Protein AF-A0A1W9TIZ3-F1 (afdb_monomer)

Secondary structure (DSSP, 8-state):
-BS-TT--HHHHHHHHHHHHHSS-SEEEE-B--EETTSHHHHHHHTTS--PPPHHHHHHHHHHHHHHHHHTT-EEEEES----GGGGGGEEESS--TTHHHHHHHHHHHHHHHH-TT-EEEGGGHHHHH-GGGTTHHHHHTS--EEESSSSEEETTEEE-HHHHHHHHHHHT--

Sequence (174 aa):
MTGLPESSYNKDINSAIIATFLKAESVRIHPTVILRNSTLEKMYKNNRYTPEGLDKAIEKVAKMTEIIEASGKKVIRLGICLYGKERENVVAGPYHDSFGDMVRTRIAADIIKAFPQLIVPIKYKSNFIGFKKKNLELLKQTKIDFHDKDYFIYNNKKISYIELLNLKLEKEFI

Nearest PDB structures (foldseek):
  8pty-assembly1_C  TM=8.464E-01  e=7.524E-04  Homo sapiens
  8ptx-assembly1_C  TM=8.285E-01  e=1.213E-03  Homo sapiens
  6iaz-assembly1_A  TM=7.906E-01  e=2.638E-03  Methanocaldococcus infernus
  8avg-assembly1_C  TM=7.937E-01  e=4.008E-03  Mus musculus
  2zrh-assembly1_A  TM=5.047E-01  e=8.915E+00  Mycolicibacterium smegmatis MC2 155

Foldseek 3Di:
DAQPQVGDLVNLLVVLLVLLVDPAQEDEDAFDFQFAPDPVVVCVVVVNGDADEQVVLLVSVLSSQLSNVLSVHYHPYYHDAADDCRVVRGPDYNDDNCSVQSSLLVNLLLLCVVALQKEEEPVCVSSNCGDVSVCVVSNVVGNYHYDNDQFMAGPNDTHHPSRSSVVSVVVVVD

Solvent-accessible surface area (backbone atoms only — not comparable to full-atom values): 9610 Å² total; per-residue (Å²): 111,32,65,49,85,95,53,47,75,68,58,46,45,50,49,30,56,54,53,54,76,45,91,60,65,62,44,68,50,26,56,42,60,29,39,65,97,35,72,58,38,58,30,37,79,68,73,73,39,80,56,49,54,52,67,63,45,35,54,52,51,25,55,32,47,48,57,26,32,40,64,74,30,42,76,79,41,46,44,70,88,69,62,81,72,55,53,76,32,57,72,48,42,46,74,46,94,59,38,38,47,48,21,44,20,51,46,32,49,52,49,46,72,76,40,43,62,34,33,38,27,48,89,47,46,64,37,49,35,18,57,93,49,70,28,46,72,62,50,74,77,37,62,59,46,73,42,94,50,98,47,31,35,50,95,94,36,82,37,49,73,39,56,51,41,43,59,52,56,56,62,75,79,111

pLDDT: mean 96.32, std 5.43, range [44.72, 98.75]

Radius of gyration: 17.52 Å; Cα contacts (8 Å, |Δi|>4): 264; chains: 1; bounding box: 44×38×50 Å

Mean predicted aligned error: 3.04 Å

Structure (mmCIF, N/CA/C/O backbone):
data_AF-A0A1W9TIZ3-F1
#
_entry.id   AF-A0A1W9TIZ3-F1
#
loop_
_atom_site.group_PDB
_atom_site.id
_atom_site.type_symbol
_atom_site.label_atom_id
_atom_site.label_alt_id
_atom_site.label_comp_id
_atom_site.label_asym_id
_atom_site.label_entity_id
_atom_site.label_seq_id
_atom_site.pdbx_PDB_ins_code
_atom_site.Cartn_x
_atom_site.Cartn_y
_atom_site.Cartn_z
_atom_site.occupancy
_atom_site.B_iso_or_equiv
_atom_site.auth_seq_id
_atom_site.auth_comp_id
_atom_site.auth_asym_id
_atom_site.auth_atom_id
_atom_site.pdbx_PDB_model_num
ATOM 1 N N . MET A 1 1 ? 7.982 8.024 -7.436 1.00 93.06 1 MET A N 1
ATOM 2 C CA . MET A 1 1 ? 8.151 6.628 -7.905 1.00 93.06 1 MET A CA 1
ATOM 3 C C . MET A 1 1 ? 8.992 5.897 -6.881 1.00 93.06 1 MET A C 1
ATOM 5 O O . MET A 1 1 ? 9.722 6.574 -6.171 1.00 93.06 1 MET A O 1
ATOM 9 N N . THR A 1 2 ? 8.882 4.576 -6.784 1.00 96.69 2 THR A N 1
ATOM 10 C CA . THR A 1 2 ? 9.686 3.757 -5.857 1.00 96.69 2 THR A CA 1
ATOM 11 C C . THR A 1 2 ? 10.426 2.675 -6.630 1.00 96.69 2 THR A C 1
ATOM 13 O O . THR A 1 2 ? 9.995 2.295 -7.720 1.00 96.69 2 THR A O 1
ATOM 16 N N . GLY A 1 3 ? 11.557 2.200 -6.110 1.00 96.44 3 GLY A N 1
ATOM 17 C CA . GLY A 1 3 ? 12.351 1.162 -6.771 1.00 96.44 3 GLY A CA 1
ATOM 18 C C . GLY A 1 3 ? 12.983 1.606 -8.094 1.00 96.44 3 GLY A C 1
ATOM 19 O O . GLY A 1 3 ? 13.172 0.775 -8.973 1.00 96.44 3 GLY A O 1
ATOM 20 N N . LEU A 1 4 ? 13.275 2.901 -8.265 1.00 97.00 4 LEU A N 1
ATOM 21 C CA . LEU A 1 4 ? 14.058 3.407 -9.404 1.00 97.00 4 LEU A CA 1
ATOM 22 C C . LEU A 1 4 ? 15.487 2.819 -9.403 1.00 97.00 4 LEU A C 1
ATOM 24 O O . LEU A 1 4 ? 15.918 2.296 -8.371 1.00 97.00 4 LEU A O 1
ATOM 28 N N . PRO A 1 5 ? 16.243 2.905 -10.519 1.00 96.88 5 PRO A N 1
ATOM 29 C CA . PRO A 1 5 ? 17.658 2.541 -10.525 1.00 96.88 5 PRO A CA 1
ATOM 30 C C . PRO A 1 5 ? 18.417 3.178 -9.355 1.00 96.88 5 PRO A C 1
ATOM 32 O O . PRO A 1 5 ? 18.165 4.330 -9.009 1.00 96.88 5 PRO A O 1
ATOM 35 N N . GLU A 1 6 ? 19.302 2.401 -8.724 1.00 94.25 6 GLU A N 1
ATOM 36 C CA . GLU A 1 6 ? 20.071 2.786 -7.524 1.00 94.25 6 GLU A CA 1
ATOM 37 C C . GLU A 1 6 ? 19.238 3.093 -6.261 1.00 94.25 6 GLU A C 1
ATOM 39 O O . GLU A 1 6 ? 19.795 3.481 -5.222 1.00 94.25 6 GLU A O 1
ATOM 44 N N . SER A 1 7 ? 17.914 2.899 -6.307 1.00 95.81 7 SER A N 1
ATOM 45 C CA . SER A 1 7 ? 17.073 2.954 -5.114 1.00 95.81 7 SER A CA 1
ATOM 46 C C . SER A 1 7 ? 17.290 1.727 -4.224 1.00 95.81 7 SER A C 1
ATOM 48 O O . SER A 1 7 ? 17.775 0.677 -4.645 1.00 95.81 7 SER A O 1
ATOM 50 N N . SER A 1 8 ? 16.923 1.874 -2.958 1.00 96.44 8 SER A N 1
ATOM 51 C CA . SER A 1 8 ? 16.883 0.808 -1.966 1.00 96.44 8 SER A CA 1
ATOM 52 C C . SER A 1 8 ? 15.648 0.989 -1.093 1.00 96.44 8 SER A C 1
ATOM 54 O O . SER A 1 8 ? 15.050 2.068 -1.067 1.00 96.44 8 SER A O 1
ATOM 56 N N . TYR A 1 9 ? 15.288 -0.048 -0.335 1.00 96.56 9 TYR A N 1
ATOM 57 C CA . TYR A 1 9 ? 14.175 0.021 0.612 1.00 96.56 9 TYR A CA 1
ATOM 58 C C . TYR A 1 9 ? 14.278 1.260 1.519 1.00 96.56 9 TYR A C 1
ATOM 60 O O . TYR A 1 9 ? 13.366 2.082 1.542 1.00 96.56 9 TYR A O 1
ATOM 68 N N . ASN A 1 10 ? 15.428 1.466 2.171 1.00 97.19 10 ASN A N 1
ATOM 69 C CA . ASN A 1 10 ? 15.638 2.602 3.074 1.00 97.19 10 ASN A CA 1
ATOM 70 C C . ASN A 1 10 ? 15.562 3.959 2.358 1.00 97.19 10 ASN A C 1
ATOM 72 O O . ASN A 1 10 ? 15.004 4.900 2.913 1.00 97.19 10 ASN A O 1
ATOM 76 N N . LYS A 1 11 ? 16.076 4.076 1.123 1.00 97.81 11 LYS A N 1
ATOM 77 C CA . LYS A 1 11 ? 15.980 5.325 0.342 1.00 97.81 11 LYS A CA 1
ATOM 78 C C . LYS 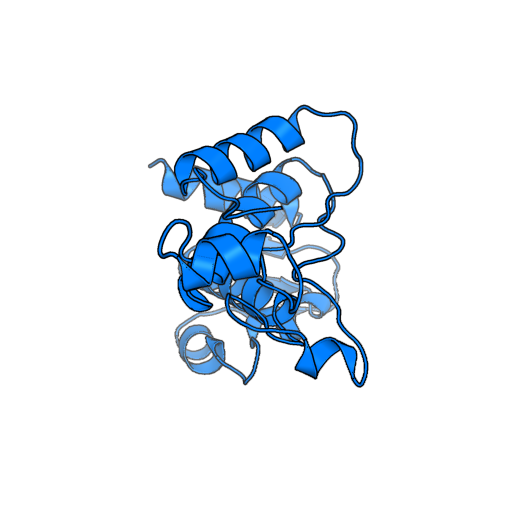A 1 11 ? 14.526 5.678 0.013 1.00 97.81 11 LYS A C 1
ATOM 80 O O . LYS A 1 11 ? 14.133 6.840 0.126 1.00 97.81 11 LYS A O 1
ATOM 85 N N . ASP A 1 12 ? 13.720 4.688 -0.357 1.00 98.19 12 ASP A N 1
ATOM 86 C CA . ASP A 1 12 ? 12.303 4.899 -0.652 1.00 98.19 12 ASP A CA 1
ATOM 87 C C . ASP A 1 12 ? 11.501 5.219 0.623 1.00 98.19 12 ASP A C 1
ATOM 89 O O . ASP A 1 12 ? 10.690 6.146 0.611 1.00 98.19 12 ASP A O 1
ATOM 93 N N . ILE A 1 13 ? 11.764 4.537 1.746 1.00 98.12 13 ILE A N 1
ATOM 94 C CA . ILE A 1 13 ? 11.153 4.879 3.044 1.00 98.12 13 ILE A CA 1
ATOM 95 C C . ILE A 1 13 ? 11.540 6.300 3.477 1.00 98.12 1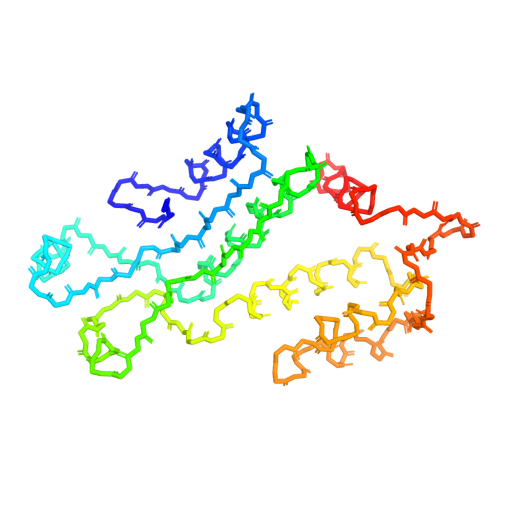3 ILE A C 1
ATOM 97 O O . ILE A 1 13 ? 10.665 7.081 3.847 1.00 98.12 13 ILE A O 1
ATOM 101 N N . ASN A 1 14 ? 12.814 6.682 3.349 1.00 97.94 14 ASN A N 1
ATOM 102 C CA . ASN A 1 14 ? 13.262 8.048 3.628 1.00 97.94 14 ASN A CA 1
ATOM 103 C C . ASN A 1 14 ? 12.559 9.071 2.732 1.00 97.94 14 ASN A C 1
ATOM 105 O O . ASN A 1 14 ? 12.198 10.146 3.198 1.00 97.94 14 ASN A O 1
ATOM 109 N N . SER A 1 15 ? 12.293 8.733 1.470 1.00 97.25 15 SER A N 1
ATOM 110 C CA . SER A 1 15 ? 11.513 9.593 0.573 1.00 97.25 15 SER A CA 1
ATOM 111 C C . SER A 1 15 ? 10.067 9.773 1.055 1.00 97.25 15 SER A C 1
ATOM 113 O O . SER A 1 15 ? 9.529 10.875 0.958 1.00 97.25 15 SER A O 1
ATOM 115 N N . ALA A 1 16 ? 9.439 8.728 1.610 1.00 97.50 16 ALA A N 1
ATOM 116 C CA . ALA A 1 16 ? 8.108 8.829 2.216 1.00 97.50 16 ALA A CA 1
ATOM 117 C C . ALA A 1 16 ? 8.112 9.715 3.468 1.00 97.50 16 ALA A C 1
ATOM 119 O O . ALA A 1 16 ? 7.221 10.546 3.618 1.00 97.50 16 ALA A O 1
ATOM 120 N N . ILE A 1 17 ? 9.138 9.587 4.317 1.00 97.44 17 ILE A N 1
ATOM 121 C CA . ILE A 1 17 ? 9.350 10.453 5.485 1.00 97.44 17 ILE A CA 1
ATOM 122 C C . ILE A 1 17 ? 9.545 11.907 5.043 1.00 97.44 17 ILE A C 1
ATOM 124 O O . ILE A 1 17 ? 8.851 12.786 5.529 1.00 97.44 17 ILE A O 1
ATOM 128 N N . ILE A 1 18 ? 10.416 12.181 4.068 1.00 97.31 18 ILE A N 1
ATOM 129 C CA . ILE A 1 18 ? 10.610 13.539 3.532 1.00 97.31 18 ILE A CA 1
ATOM 130 C C . ILE A 1 18 ? 9.284 14.108 3.017 1.00 97.31 18 ILE A C 1
ATOM 132 O O . ILE A 1 18 ? 8.962 15.263 3.292 1.00 97.31 18 ILE A O 1
ATOM 136 N N . ALA A 1 19 ? 8.476 13.295 2.329 1.00 96.31 19 ALA A N 1
ATOM 137 C CA . ALA A 1 19 ? 7.171 13.717 1.832 1.00 96.31 19 ALA A CA 1
ATOM 138 C C . ALA A 1 19 ? 6.205 14.161 2.947 1.00 96.31 19 ALA A C 1
ATOM 140 O O . ALA A 1 19 ? 5.346 15.002 2.675 1.00 96.31 19 ALA A O 1
ATOM 141 N N . THR A 1 20 ? 6.348 13.680 4.191 1.00 96.50 20 THR A N 1
ATOM 142 C CA . THR A 1 20 ? 5.515 14.135 5.321 1.00 96.50 20 THR A CA 1
ATOM 143 C C . THR A 1 20 ? 5.821 15.571 5.746 1.00 96.50 20 THR A C 1
ATOM 145 O O . THR A 1 20 ? 4.922 16.251 6.239 1.00 96.50 20 THR A O 1
ATOM 148 N N . PHE A 1 21 ? 7.030 16.073 5.485 1.00 96.75 21 PHE A N 1
ATOM 149 C CA . PHE A 1 21 ? 7.434 17.448 5.801 1.00 96.75 21 PHE A CA 1
ATOM 150 C C . PHE A 1 21 ? 7.109 18.451 4.687 1.00 96.75 21 PHE A C 1
ATOM 152 O O . PHE A 1 21 ? 7.126 19.662 4.907 1.00 96.75 21 PHE A O 1
ATOM 159 N N . LEU A 1 22 ? 6.790 17.972 3.482 1.00 95.81 22 LEU A N 1
ATOM 160 C CA . LEU A 1 22 ? 6.414 18.833 2.362 1.00 95.81 22 LEU A CA 1
ATOM 161 C C . LEU A 1 22 ? 4.976 19.358 2.514 1.00 95.81 22 LEU A C 1
ATOM 163 O O . LEU A 1 22 ? 4.126 18.746 3.162 1.00 95.81 22 LEU A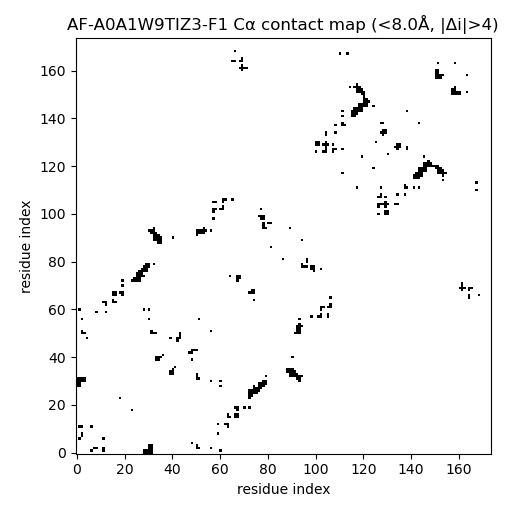 O 1
ATOM 167 N N . LYS A 1 23 ? 4.673 20.476 1.844 1.00 95.12 23 LYS A N 1
ATOM 168 C CA . LYS A 1 23 ? 3.336 21.108 1.842 1.00 95.12 23 LYS A CA 1
ATOM 169 C C . LYS A 1 23 ? 2.303 20.406 0.943 1.00 95.12 23 LYS A C 1
ATOM 171 O O . LYS A 1 23 ? 1.211 20.925 0.753 1.00 95.12 23 LYS A O 1
ATOM 176 N N . ALA A 1 24 ? 2.637 19.257 0.356 1.00 92.31 24 ALA A N 1
ATOM 177 C CA . ALA A 1 24 ? 1.720 18.531 -0.517 1.00 92.31 24 ALA A CA 1
ATOM 178 C C . ALA A 1 24 ? 0.552 17.929 0.283 1.00 92.31 24 ALA A C 1
ATOM 180 O O . ALA A 1 24 ? 0.768 17.216 1.260 1.00 92.31 24 ALA A O 1
ATOM 181 N N . GLU A 1 25 ? -0.682 18.165 -0.160 1.00 92.88 25 GLU A N 1
ATOM 182 C CA . GLU A 1 25 ? -1.886 17.613 0.484 1.00 92.88 25 GLU A CA 1
ATOM 183 C C . GLU A 1 25 ? -2.138 16.145 0.117 1.00 92.88 25 GLU A C 1
ATOM 185 O O . GLU A 1 25 ? -2.762 15.388 0.868 1.00 92.88 25 GLU A O 1
ATOM 190 N N . SER A 1 26 ? -1.655 15.730 -1.056 1.00 94.94 26 SER A N 1
ATOM 191 C CA . SER A 1 26 ? -1.828 14.372 -1.553 1.00 94.94 26 SER A CA 1
ATOM 192 C C . SER A 1 26 ? -0.594 13.836 -2.267 1.00 94.94 26 SER A C 1
ATOM 194 O O . SER A 1 26 ? 0.208 14.585 -2.823 1.00 94.94 26 SER A O 1
ATOM 196 N N . VAL A 1 27 ? -0.452 12.511 -2.248 1.00 96.88 27 VAL A N 1
ATOM 197 C CA . VAL A 1 27 ? 0.679 11.778 -2.818 1.00 96.88 27 VAL A CA 1
ATOM 198 C C . VAL A 1 27 ? 0.170 10.644 -3.707 1.00 96.88 27 VAL A C 1
ATOM 200 O O . VAL A 1 27 ? -0.844 10.000 -3.425 1.00 96.88 27 VAL A O 1
ATOM 203 N N . ARG A 1 28 ? 0.892 10.381 -4.799 1.00 97.81 28 ARG A N 1
ATOM 204 C CA . ARG A 1 28 ? 0.725 9.192 -5.644 1.00 97.81 28 ARG A CA 1
ATOM 205 C C . ARG A 1 28 ? 1.983 8.343 -5.543 1.00 97.81 28 ARG A C 1
ATOM 207 O O . ARG A 1 28 ? 3.085 8.858 -5.729 1.00 97.81 28 ARG A O 1
ATOM 214 N N . ILE A 1 29 ? 1.824 7.052 -5.280 1.00 98.19 29 ILE A N 1
ATOM 215 C CA . ILE A 1 29 ? 2.947 6.124 -5.137 1.00 98.19 29 ILE A CA 1
ATOM 216 C C . ILE A 1 29 ? 2.816 5.050 -6.210 1.00 98.19 29 ILE A C 1
ATOM 218 O O . ILE A 1 29 ? 1.855 4.280 -6.232 1.00 98.19 29 ILE A O 1
ATOM 222 N N . HIS A 1 30 ? 3.782 4.999 -7.122 1.00 97.38 30 HIS A N 1
ATOM 223 C CA . HIS A 1 30 ? 3.862 3.952 -8.136 1.00 97.38 30 HIS A CA 1
ATOM 224 C C . HIS A 1 30 ? 5.230 3.285 -8.022 1.00 97.38 30 HIS A C 1
ATOM 226 O O . HIS A 1 30 ? 6.245 3.998 -8.079 1.00 97.38 30 HIS A O 1
ATOM 232 N N . PRO A 1 31 ? 5.268 1.958 -7.825 1.00 97.19 31 PRO A N 1
ATOM 233 C CA . PRO A 1 31 ? 6.506 1.230 -7.980 1.00 97.19 31 PRO A CA 1
ATOM 234 C C . PRO A 1 31 ? 6.912 1.240 -9.454 1.00 97.19 31 PRO A C 1
ATOM 236 O O . PRO A 1 31 ? 6.071 1.342 -10.351 1.00 97.19 31 PRO A O 1
ATOM 239 N N . THR A 1 32 ? 8.215 1.211 -9.697 1.00 97.50 32 THR A N 1
ATOM 240 C CA . THR A 1 32 ? 8.763 1.370 -11.043 1.00 97.50 32 THR A CA 1
ATOM 241 C C . THR A 1 32 ? 8.464 0.133 -11.881 1.00 97.50 32 THR A C 1
ATOM 243 O O . THR A 1 32 ? 8.953 -0.955 -11.592 1.00 97.50 32 THR A O 1
ATOM 246 N N . VAL A 1 33 ? 7.667 0.315 -12.933 1.00 97.31 33 VAL A N 1
ATOM 247 C CA . VAL A 1 33 ? 7.351 -0.706 -13.937 1.00 97.31 33 VAL A CA 1
ATOM 248 C C . VAL A 1 33 ? 8.149 -0.403 -15.199 1.00 97.31 33 VAL A C 1
ATOM 250 O O . VAL A 1 33 ? 8.236 0.747 -15.632 1.00 97.31 33 VAL A O 1
ATOM 253 N N . ILE A 1 34 ? 8.735 -1.435 -15.794 1.00 97.75 34 ILE A N 1
ATOM 254 C CA . ILE A 1 34 ? 9.501 -1.320 -17.029 1.00 97.75 34 ILE A CA 1
ATOM 255 C C . ILE A 1 34 ? 8.540 -1.419 -18.203 1.00 97.75 34 ILE A C 1
ATOM 257 O O . ILE A 1 34 ? 7.858 -2.429 -18.367 1.00 97.75 34 ILE A O 1
ATOM 261 N N . LEU A 1 35 ? 8.514 -0.374 -19.026 1.00 96.75 35 LEU A N 1
ATOM 262 C CA . LEU A 1 35 ? 7.696 -0.312 -20.232 1.00 96.75 35 LEU A CA 1
ATOM 263 C C . LEU A 1 35 ? 8.548 -0.513 -21.489 1.00 96.75 35 LEU A C 1
ATOM 265 O O . LEU A 1 35 ? 9.729 -0.153 -21.516 1.00 96.75 35 LEU A O 1
ATOM 269 N N . ARG A 1 36 ? 7.940 -1.064 -22.537 1.00 97.06 36 ARG A N 1
ATOM 270 C CA . ARG A 1 36 ? 8.552 -1.270 -23.851 1.00 97.06 36 ARG A CA 1
ATOM 271 C C . ARG A 1 36 ? 9.061 0.055 -24.421 1.00 97.06 36 ARG A C 1
ATOM 273 O O . ARG A 1 36 ? 8.420 1.092 -24.268 1.00 97.06 36 ARG A O 1
ATOM 280 N N . ASN A 1 37 ? 10.208 0.008 -25.088 1.00 96.25 37 ASN A N 1
ATOM 281 C CA . ASN A 1 37 ? 10.924 1.135 -25.685 1.00 96.25 37 ASN A CA 1
ATOM 282 C C . ASN A 1 37 ? 11.388 2.208 -24.683 1.00 96.25 37 ASN A C 1
ATOM 284 O O . ASN A 1 37 ? 11.749 3.313 -25.086 1.00 96.25 37 ASN A O 1
ATOM 288 N N . SER A 1 38 ? 11.424 1.898 -23.383 1.00 96.81 38 SER A N 1
ATOM 289 C CA . SER A 1 38 ? 11.942 2.814 -22.363 1.00 96.81 38 SER A CA 1
ATOM 290 C C . SER A 1 38 ? 13.448 2.650 -22.140 1.00 96.81 38 SER A C 1
ATOM 292 O O . SER A 1 38 ? 14.042 1.602 -22.408 1.00 96.81 38 SER A O 1
ATOM 294 N N . THR A 1 39 ? 14.082 3.672 -21.561 1.00 97.62 39 THR A N 1
ATOM 295 C CA . THR A 1 39 ? 15.467 3.568 -21.070 1.00 97.62 39 THR A CA 1
ATOM 296 C C . THR A 1 39 ? 15.614 2.448 -20.037 1.00 97.62 39 THR A C 1
ATOM 298 O O . THR A 1 39 ? 16.623 1.745 -20.038 1.00 97.62 39 THR A O 1
ATOM 301 N N . LEU A 1 40 ? 14.587 2.216 -19.211 1.00 97.69 40 LEU A N 1
ATOM 302 C CA . LEU A 1 40 ? 14.584 1.138 -18.221 1.00 97.69 40 LEU A CA 1
ATOM 303 C C . LEU A 1 40 ? 14.590 -0.249 -18.870 1.00 97.69 40 LEU A C 1
ATOM 305 O O . LEU A 1 40 ? 15.247 -1.143 -18.347 1.00 97.69 40 LEU A O 1
ATOM 309 N N . GLU A 1 41 ? 13.937 -0.437 -20.022 1.00 98.38 41 GLU A N 1
ATOM 310 C CA . GLU A 1 41 ? 14.007 -1.707 -20.757 1.00 98.38 41 GLU A CA 1
ATOM 311 C C . GLU A 1 41 ? 15.431 -1.975 -21.253 1.00 98.38 41 GLU A C 1
ATOM 313 O O . GLU A 1 41 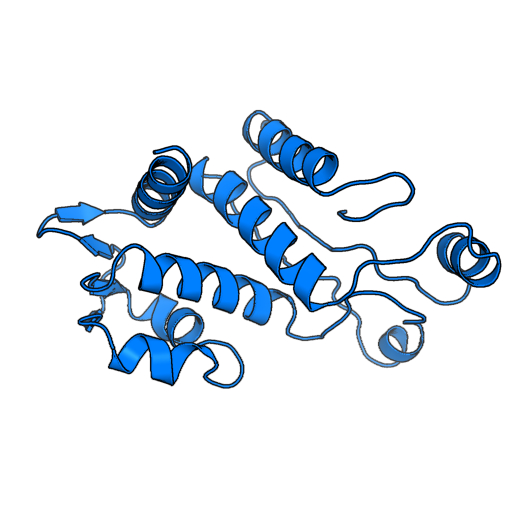? 15.932 -3.089 -21.102 1.00 98.38 41 GLU A O 1
ATOM 318 N N . LYS A 1 42 ? 16.114 -0.955 -21.792 1.00 98.25 42 LYS A N 1
ATOM 319 C CA . LYS A 1 42 ? 17.523 -1.078 -22.207 1.00 98.25 42 LYS A CA 1
ATOM 320 C C . LYS A 1 42 ? 18.419 -1.439 -21.022 1.00 98.25 42 LYS A C 1
ATOM 322 O O . LYS A 1 42 ? 19.285 -2.300 -21.149 1.00 98.25 42 LYS A O 1
ATOM 327 N N . MET A 1 43 ? 18.211 -0.805 -19.866 1.00 98.12 43 MET A N 1
ATOM 328 C CA . MET A 1 43 ? 18.959 -1.123 -18.645 1.00 98.12 43 MET A CA 1
ATOM 329 C C . MET A 1 43 ? 18.680 -2.550 -18.164 1.00 98.12 43 MET A C 1
ATOM 331 O O . MET A 1 43 ? 19.624 -3.255 -17.822 1.00 98.12 43 MET A O 1
ATOM 335 N N . TYR A 1 44 ? 17.421 -2.987 -18.190 1.00 97.75 44 TYR A N 1
ATOM 336 C CA . TYR A 1 44 ? 17.012 -4.334 -17.791 1.00 97.75 44 TYR A CA 1
ATOM 337 C C . TYR A 1 44 ? 17.596 -5.418 -18.692 1.00 97.75 44 TYR A C 1
ATOM 339 O O . TYR A 1 44 ? 18.228 -6.344 -18.193 1.00 97.75 44 TYR A O 1
ATOM 347 N N . LYS A 1 45 ? 17.498 -5.257 -20.018 1.00 97.44 45 LYS A N 1
ATOM 348 C CA . LYS A 1 45 ? 18.093 -6.192 -20.990 1.00 97.44 45 LYS A CA 1
ATOM 349 C C . LYS A 1 45 ? 19.614 -6.298 -20.861 1.00 97.44 45 LYS A C 1
ATOM 351 O O . LYS A 1 45 ? 20.172 -7.356 -21.121 1.00 97.44 45 LYS A O 1
ATOM 356 N N . ASN A 1 46 ? 20.271 -5.223 -20.425 1.00 97.62 46 ASN A N 1
ATOM 357 C CA . ASN A 1 46 ? 21.715 -5.185 -20.192 1.00 97.62 46 ASN A CA 1
ATOM 358 C C . ASN A 1 46 ? 22.110 -5.526 -18.741 1.00 97.62 46 ASN A C 1
ATOM 360 O O . ASN A 1 46 ? 23.247 -5.262 -18.356 1.00 97.62 46 ASN A O 1
ATOM 364 N N . ASN A 1 47 ? 21.193 -6.054 -17.917 1.00 96.56 47 ASN A N 1
ATOM 365 C CA . ASN A 1 47 ? 21.413 -6.384 -16.499 1.00 96.56 47 ASN A CA 1
ATOM 366 C C . ASN A 1 47 ? 21.919 -5.211 -15.630 1.00 96.56 47 ASN A C 1
ATOM 368 O O . ASN A 1 47 ? 22.528 -5.415 -14.583 1.00 96.56 47 ASN A O 1
ATOM 372 N N . ARG A 1 48 ? 21.662 -3.962 -16.044 1.00 97.31 48 ARG A N 1
ATOM 373 C CA . ARG A 1 48 ? 22.026 -2.737 -15.304 1.00 97.31 48 ARG A CA 1
ATOM 374 C C . ARG A 1 48 ? 20.941 -2.276 -14.328 1.00 97.31 48 A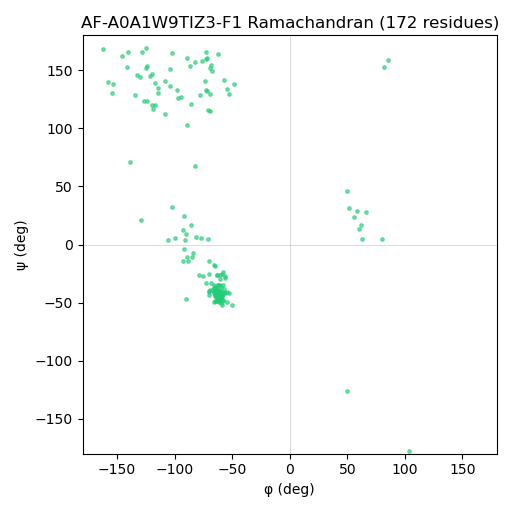RG A C 1
ATOM 376 O O . ARG A 1 48 ? 21.175 -1.362 -13.546 1.00 97.31 48 ARG A O 1
ATOM 383 N N . TYR A 1 49 ? 19.748 -2.858 -14.400 1.00 97.50 49 TYR A N 1
ATOM 384 C CA . TYR A 1 49 ? 18.643 -2.582 -13.486 1.00 97.50 49 TYR A CA 1
ATOM 385 C C . TYR A 1 49 ? 17.710 -3.785 -13.427 1.00 97.50 49 TYR A C 1
ATOM 387 O O . TYR A 1 49 ? 17.257 -4.251 -14.466 1.00 97.50 49 TYR A O 1
ATOM 395 N N . THR A 1 50 ? 17.376 -4.235 -12.221 1.00 96.06 50 THR A N 1
ATOM 396 C CA . THR A 1 50 ? 16.380 -5.284 -11.995 1.00 96.06 50 THR A CA 1
ATOM 397 C C . THR A 1 50 ? 15.231 -4.677 -11.198 1.00 96.06 50 THR A C 1
ATOM 399 O O . THR A 1 50 ? 15.475 -4.178 -10.096 1.00 96.06 50 THR A O 1
ATOM 402 N N . PRO A 1 51 ? 13.993 -4.678 -11.724 1.00 95.88 51 PRO A N 1
ATOM 403 C CA . PRO A 1 51 ? 12.859 -4.136 -10.994 1.00 95.88 51 PRO A CA 1
ATOM 404 C C . PRO A 1 51 ? 12.487 -5.061 -9.830 1.00 95.88 51 PRO A C 1
ATOM 406 O O . PRO A 1 51 ? 12.825 -6.246 -9.808 1.00 95.88 51 PRO A O 1
ATOM 409 N N . GLU A 1 52 ? 11.763 -4.528 -8.853 1.00 96.50 52 GLU A N 1
ATOM 410 C CA . GLU A 1 52 ? 11.309 -5.321 -7.713 1.00 96.50 52 GLU A CA 1
ATOM 411 C C . GLU A 1 52 ? 10.248 -6.354 -8.102 1.00 96.50 52 GLU A C 1
ATOM 413 O O . GLU A 1 52 ? 9.446 -6.152 -9.016 1.00 96.50 52 GLU A O 1
ATOM 418 N N . GLY A 1 53 ? 10.201 -7.447 -7.339 1.00 97.25 53 GLY A N 1
ATOM 419 C CA . GLY A 1 53 ? 9.067 -8.364 -7.366 1.00 97.25 53 GLY A CA 1
ATOM 420 C C . GLY A 1 53 ? 7.807 -7.719 -6.783 1.00 97.25 53 GLY A C 1
ATOM 421 O O . GLY A 1 53 ? 7.887 -6.827 -5.934 1.00 97.25 53 GLY A O 1
ATOM 422 N N . LEU A 1 54 ? 6.643 -8.209 -7.214 1.00 97.88 54 LEU A N 1
ATOM 423 C CA . LEU A 1 54 ? 5.337 -7.674 -6.825 1.00 97.88 54 LEU A CA 1
ATOM 424 C C . LEU A 1 54 ? 5.151 -7.617 -5.300 1.00 97.88 54 LEU A C 1
ATOM 426 O O . LEU A 1 54 ? 4.811 -6.559 -4.777 1.00 97.88 54 LEU A O 1
ATOM 430 N N . ASP A 1 55 ? 5.432 -8.709 -4.584 1.00 97.56 55 ASP A N 1
ATOM 431 C CA . ASP A 1 55 ? 5.232 -8.774 -3.129 1.00 97.56 55 ASP A CA 1
ATOM 432 C C . ASP A 1 55 ? 6.139 -7.799 -2.365 1.00 97.56 55 ASP A C 1
ATOM 434 O O . ASP A 1 55 ? 5.660 -7.054 -1.511 1.00 97.56 55 ASP A O 1
ATOM 438 N N . LYS A 1 56 ? 7.426 -7.713 -2.737 1.00 97.75 56 LYS A N 1
ATOM 439 C CA . LYS A 1 56 ? 8.372 -6.756 -2.132 1.00 97.75 56 LYS A CA 1
ATOM 440 C C . LYS A 1 56 ? 7.927 -5.309 -2.350 1.00 97.75 56 LYS A C 1
ATOM 442 O O . LYS A 1 56 ? 8.002 -4.484 -1.439 1.00 97.75 56 LYS A O 1
ATOM 447 N N . ALA A 1 57 ? 7.433 -4.998 -3.548 1.00 98.31 57 ALA A N 1
ATOM 448 C CA . ALA A 1 57 ? 6.897 -3.678 -3.848 1.00 98.31 57 ALA A CA 1
ATOM 449 C C . ALA A 1 57 ? 5.625 -3.379 -3.037 1.00 98.31 57 ALA A C 1
ATOM 451 O O . ALA A 1 57 ? 5.485 -2.265 -2.536 1.00 98.31 57 ALA A O 1
ATOM 452 N N . ILE A 1 58 ? 4.722 -4.353 -2.866 1.00 98.62 58 ILE A N 1
ATOM 453 C CA . ILE A 1 58 ? 3.513 -4.208 -2.038 1.00 98.62 58 ILE A CA 1
ATOM 454 C C . ILE A 1 58 ? 3.886 -3.904 -0.586 1.00 98.62 58 ILE A C 1
ATOM 456 O O . ILE A 1 58 ? 3.337 -2.966 -0.013 1.00 98.62 58 ILE A O 1
ATOM 460 N N . GLU A 1 59 ? 4.818 -4.656 0.003 1.00 98.19 59 GLU A N 1
ATOM 461 C CA . GLU A 1 59 ? 5.269 -4.451 1.387 1.00 98.19 59 GLU A CA 1
ATOM 462 C C . GLU A 1 59 ? 5.854 -3.055 1.595 1.00 98.19 59 GLU A C 1
ATOM 464 O O . GLU A 1 59 ? 5.426 -2.315 2.482 1.00 98.19 59 GLU A O 1
ATOM 469 N N . LYS A 1 60 ? 6.786 -2.656 0.727 1.00 98.38 60 LYS A N 1
ATOM 470 C CA . LYS A 1 60 ? 7.410 -1.336 0.798 1.00 98.38 60 LYS A CA 1
ATOM 471 C C . LYS A 1 60 ? 6.397 -0.211 0.607 1.00 98.38 60 LYS A C 1
ATOM 473 O O . LYS A 1 60 ? 6.382 0.746 1.378 1.00 98.38 60 LYS A O 1
ATOM 478 N N . VAL A 1 61 ? 5.533 -0.312 -0.404 1.00 98.69 61 VAL A N 1
ATOM 479 C CA . VAL A 1 61 ? 4.532 0.726 -0.684 1.00 98.69 61 VAL A CA 1
ATOM 480 C C . VAL A 1 61 ? 3.473 0.788 0.422 1.00 98.69 61 VAL A C 1
ATOM 482 O O . VAL A 1 61 ? 3.023 1.888 0.741 1.00 98.69 61 VAL A O 1
ATOM 485 N N . ALA A 1 62 ? 3.118 -0.332 1.059 1.00 98.62 62 ALA A N 1
ATOM 486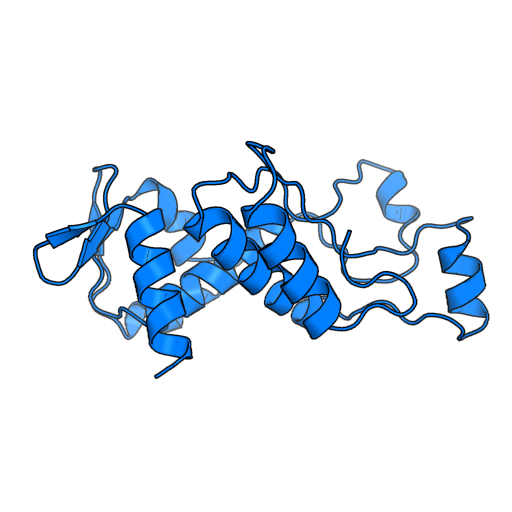 C CA . ALA A 1 62 ? 2.269 -0.339 2.250 1.00 98.62 62 ALA A CA 1
ATOM 487 C C . ALA A 1 62 ? 2.900 0.481 3.378 1.00 98.62 62 ALA A C 1
ATOM 489 O O . ALA A 1 62 ? 2.280 1.439 3.835 1.00 98.62 62 ALA A O 1
ATOM 490 N N . LYS A 1 63 ? 4.163 0.208 3.728 1.00 98.31 63 LYS A N 1
ATOM 491 C CA . LYS A 1 63 ? 4.875 0.962 4.770 1.00 98.31 63 LYS A CA 1
ATOM 492 C C . LYS A 1 63 ? 4.968 2.458 4.454 1.00 98.31 63 LYS A C 1
ATOM 494 O O . LYS A 1 63 ? 4.700 3.291 5.316 1.00 98.31 63 LYS A O 1
ATOM 499 N N . MET A 1 64 ? 5.298 2.817 3.211 1.00 98.56 64 MET A N 1
ATOM 500 C CA . MET A 1 64 ? 5.314 4.221 2.775 1.00 98.56 64 MET A CA 1
ATOM 501 C C . MET A 1 64 ? 3.938 4.884 2.903 1.00 98.56 64 MET A C 1
ATOM 503 O O . MET A 1 64 ? 3.846 6.040 3.308 1.00 98.56 64 MET A O 1
ATOM 507 N N . THR A 1 65 ? 2.873 4.160 2.549 1.00 98.69 65 THR A N 1
ATOM 508 C CA . THR A 1 65 ? 1.493 4.656 2.633 1.00 98.69 65 THR A CA 1
ATOM 509 C C . THR A 1 65 ? 1.104 4.932 4.078 1.00 98.69 65 THR A C 1
ATOM 511 O O . THR A 1 65 ? 0.565 5.997 4.355 1.00 98.69 65 THR A O 1
ATOM 514 N N . GLU A 1 66 ? 1.427 4.024 5.000 1.00 98.25 66 GLU A N 1
ATOM 515 C CA . GLU A 1 66 ? 1.167 4.209 6.430 1.00 98.25 66 GLU A CA 1
ATOM 516 C C . GLU A 1 66 ? 1.881 5.444 6.982 1.00 98.25 66 GLU A C 1
ATOM 518 O O . GLU A 1 66 ? 1.244 6.252 7.646 1.00 98.25 66 GLU A O 1
ATOM 523 N N . ILE A 1 67 ? 3.166 5.634 6.655 1.00 98.06 67 ILE A N 1
ATOM 524 C CA . ILE A 1 67 ? 3.950 6.809 7.079 1.00 98.06 67 ILE A CA 1
ATOM 525 C C . ILE A 1 67 ? 3.298 8.112 6.596 1.00 98.06 67 ILE A C 1
ATOM 527 O O . ILE A 1 67 ? 3.138 9.057 7.367 1.00 98.06 67 ILE A O 1
ATOM 531 N N . ILE A 1 68 ? 2.915 8.171 5.318 1.00 98.25 68 ILE A N 1
ATOM 532 C CA . ILE A 1 68 ? 2.344 9.382 4.713 1.00 98.25 68 ILE A CA 1
ATOM 533 C C . ILE A 1 68 ? 0.943 9.669 5.269 1.00 98.25 68 ILE A C 1
ATOM 535 O O . ILE A 1 68 ? 0.627 10.814 5.587 1.00 98.25 68 ILE A O 1
ATOM 539 N N . GLU A 1 69 ? 0.095 8.649 5.403 1.00 98.12 69 GLU A N 1
ATOM 540 C CA . GLU A 1 69 ? -1.270 8.830 5.905 1.00 98.12 69 GLU A CA 1
ATOM 541 C C . GLU A 1 69 ? -1.316 9.114 7.408 1.00 98.12 69 GLU A C 1
ATOM 543 O O . GLU A 1 69 ? -2.135 9.924 7.841 1.00 98.12 69 GLU A O 1
ATOM 548 N N . ALA A 1 70 ? -0.397 8.547 8.195 1.00 97.75 70 ALA A N 1
ATOM 549 C CA . ALA A 1 70 ? -0.237 8.870 9.613 1.00 97.75 70 ALA A CA 1
ATOM 550 C C . ALA A 1 70 ? 0.161 10.338 9.845 1.00 97.75 70 ALA A C 1
ATOM 552 O O . ALA A 1 70 ? -0.176 10.911 10.879 1.00 97.75 70 ALA A O 1
ATOM 553 N N . SER A 1 71 ? 0.810 10.983 8.868 1.00 97.19 71 SER A N 1
ATOM 554 C CA . SER A 1 71 ? 1.113 12.419 8.918 1.00 97.19 71 SER A CA 1
ATOM 555 C C . SER A 1 71 ? -0.068 13.310 8.497 1.00 97.19 71 SER A C 1
ATOM 557 O O . SER A 1 71 ? 0.116 14.509 8.281 1.00 97.19 71 SER A O 1
ATOM 559 N N . GLY A 1 72 ? -1.252 12.737 8.258 1.00 96.94 72 GLY A N 1
ATOM 560 C CA . GLY A 1 72 ? -2.450 13.449 7.806 1.00 96.94 72 GLY A CA 1
ATOM 561 C C . GLY A 1 72 ? -2.508 13.769 6.307 1.00 96.94 72 GLY A C 1
ATOM 562 O O . GLY A 1 72 ? -3.457 14.417 5.864 1.00 96.94 72 GLY A O 1
ATOM 563 N N . LYS A 1 73 ? -1.537 13.316 5.502 1.00 97.25 73 LYS A N 1
ATOM 564 C CA . LYS A 1 73 ? -1.556 13.484 4.038 1.00 97.25 73 LYS A CA 1
ATOM 565 C C . LYS A 1 73 ? -2.329 12.352 3.371 1.00 97.25 73 LYS A C 1
ATOM 567 O O . LYS A 1 73 ? -2.399 11.243 3.883 1.00 97.25 73 LYS A O 1
ATOM 572 N N . LYS A 1 74 ? -2.904 12.601 2.193 1.00 96.94 74 LYS A N 1
ATOM 573 C CA . LYS A 1 74 ? -3.721 11.591 1.496 1.00 96.94 74 LYS A CA 1
ATOM 574 C C . LYS A 1 74 ? -2.919 10.849 0.435 1.00 96.94 74 LYS A C 1
ATOM 576 O O . LYS A 1 74 ? -2.405 11.471 -0.492 1.00 96.94 74 LYS A O 1
ATOM 581 N N . VAL A 1 75 ? -2.890 9.518 0.477 1.00 98.12 75 VAL A N 1
ATOM 582 C CA . VAL A 1 75 ? -2.385 8.726 -0.654 1.00 98.12 75 VAL A CA 1
ATOM 583 C C . VAL A 1 75 ? -3.537 8.419 -1.605 1.00 98.12 75 VAL A C 1
ATOM 585 O O . VAL A 1 75 ? -4.375 7.556 -1.350 1.00 98.12 75 VAL A O 1
ATOM 588 N N . ILE A 1 76 ? -3.586 9.154 -2.717 1.00 97.06 76 ILE A N 1
ATOM 589 C CA . ILE A 1 76 ? -4.738 9.160 -3.636 1.00 97.06 76 ILE A CA 1
ATOM 590 C C . ILE A 1 76 ? -4.618 8.147 -4.778 1.00 97.06 76 ILE A C 1
ATOM 592 O O . ILE A 1 76 ? -5.598 7.877 -5.468 1.00 97.06 76 ILE A O 1
ATOM 596 N N . ARG A 1 77 ? -3.424 7.588 -5.014 1.00 97.00 77 ARG A N 1
ATOM 597 C CA . ARG A 1 77 ? -3.233 6.516 -5.999 1.00 97.00 77 ARG A CA 1
ATOM 598 C C . ARG A 1 77 ? -2.037 5.638 -5.656 1.00 97.00 77 ARG A C 1
ATOM 600 O O . ARG A 1 77 ? -0.966 6.144 -5.321 1.00 97.00 77 ARG A O 1
ATOM 607 N N . LEU A 1 78 ? -2.236 4.335 -5.824 1.00 98.19 78 LEU A N 1
ATOM 608 C CA . LEU A 1 78 ? -1.265 3.277 -5.582 1.00 98.19 78 LEU A CA 1
ATOM 609 C C . LEU A 1 78 ? -1.151 2.406 -6.833 1.00 98.19 78 LEU A C 1
ATOM 611 O O . LEU A 1 78 ? -2.153 1.865 -7.294 1.00 98.19 78 LEU A O 1
ATOM 615 N N . GLY A 1 79 ? 0.063 2.271 -7.366 1.00 96.38 79 GLY A N 1
ATOM 616 C CA . GLY A 1 79 ? 0.302 1.541 -8.615 1.00 96.38 79 GLY A CA 1
ATOM 617 C C . GLY A 1 79 ? 0.019 2.367 -9.873 1.00 96.38 79 GLY A C 1
ATOM 618 O O . GLY A 1 79 ? -0.756 3.328 -9.853 1.00 96.38 79 GLY A O 1
ATOM 619 N N . ILE A 1 80 ? 0.708 2.018 -10.960 1.00 93.25 80 ILE A N 1
ATOM 620 C CA . ILE A 1 80 ? 0.494 2.633 -12.272 1.00 93.25 80 ILE A CA 1
ATOM 621 C C . ILE A 1 80 ? -0.819 2.118 -12.873 1.00 93.25 80 ILE A C 1
ATOM 623 O O . ILE A 1 80 ? -1.154 0.946 -12.727 1.00 93.25 80 ILE A O 1
ATOM 627 N N . CYS A 1 81 ? -1.569 2.996 -13.534 1.00 89.12 81 CYS A N 1
ATOM 628 C CA . CYS A 1 81 ? -2.832 2.641 -14.170 1.00 89.12 81 CYS A CA 1
ATOM 629 C C . CYS A 1 81 ? -2.629 2.650 -15.685 1.00 89.12 81 CYS A C 1
ATOM 631 O O . CYS A 1 81 ? -2.369 3.716 -16.242 1.00 89.12 81 CYS A O 1
ATOM 633 N N . LEU A 1 82 ? -2.698 1.472 -16.307 1.00 90.31 82 LEU A N 1
ATOM 634 C CA . LEU A 1 82 ? -2.532 1.274 -17.748 1.00 90.31 82 LEU A CA 1
ATOM 635 C C . LEU A 1 82 ? -3.830 0.718 -18.341 1.00 90.31 82 LEU A C 1
ATOM 637 O O . LEU A 1 82 ? -4.472 -0.166 -17.756 1.00 90.31 82 LEU A O 1
ATOM 641 N N . TYR A 1 83 ? -4.214 1.211 -19.517 1.00 87.25 83 TYR A N 1
ATOM 642 C CA . TYR A 1 83 ? -5.484 0.851 -20.149 1.00 87.25 83 TYR A CA 1
ATOM 643 C C . TYR A 1 83 ? -5.282 0.185 -21.510 1.00 87.25 83 TYR A C 1
ATOM 645 O O . TYR A 1 83 ? -4.358 0.504 -22.256 1.00 87.25 83 TYR A O 1
ATOM 653 N N . GLY A 1 84 ? -6.177 -0.748 -21.850 1.00 89.94 84 GLY A N 1
ATOM 654 C CA . GLY A 1 84 ? -6.179 -1.424 -23.149 1.00 89.94 84 GLY A CA 1
ATOM 655 C C . GLY A 1 84 ? -4.802 -1.979 -23.528 1.00 89.94 84 GLY A C 1
ATOM 656 O O . GLY A 1 84 ? -4.177 -2.698 -22.747 1.00 89.94 84 GLY A O 1
ATOM 657 N N . LYS A 1 85 ? -4.321 -1.596 -24.716 1.00 88.94 85 LYS A N 1
ATOM 658 C CA . LYS A 1 85 ? -3.039 -2.048 -25.280 1.00 88.94 85 LYS A CA 1
ATOM 659 C C . LYS A 1 85 ? -1.809 -1.581 -24.498 1.00 88.94 85 LYS A C 1
ATOM 661 O O . LYS A 1 85 ? -0.747 -2.173 -24.644 1.00 88.94 85 LYS A O 1
ATOM 666 N N . GLU A 1 86 ? -1.914 -0.565 -23.639 1.00 88.38 86 GLU A N 1
ATOM 667 C CA . GLU A 1 86 ? -0.770 -0.118 -22.828 1.00 88.38 86 GLU A CA 1
ATOM 668 C C . GLU A 1 86 ? -0.289 -1.201 -21.859 1.00 88.38 86 GLU A C 1
ATOM 670 O O . GLU A 1 86 ? 0.889 -1.244 -21.509 1.00 88.38 86 GLU A O 1
ATOM 675 N N . ARG A 1 87 ? -1.181 -2.115 -21.465 1.00 91.69 87 ARG A N 1
ATOM 676 C CA . ARG A 1 87 ? -0.845 -3.264 -20.616 1.00 91.69 87 ARG A CA 1
ATOM 677 C C . ARG A 1 87 ? 0.160 -4.193 -21.289 1.00 91.69 87 ARG A C 1
ATOM 679 O O . ARG A 1 87 ? 1.045 -4.722 -20.627 1.00 91.69 87 ARG A O 1
ATOM 686 N N . GLU A 1 88 ? 0.070 -4.335 -22.609 1.00 92.75 88 GLU A N 1
ATOM 687 C CA . GLU A 1 88 ? 0.986 -5.151 -23.414 1.00 92.75 88 GLU A CA 1
ATOM 688 C C . GLU A 1 88 ? 2.391 -4.541 -23.502 1.00 92.75 88 GLU A C 1
ATOM 690 O O . GLU A 1 88 ? 3.335 -5.215 -23.915 1.00 92.75 88 GLU A O 1
ATOM 695 N N . ASN A 1 89 ? 2.545 -3.268 -23.118 1.00 95.06 89 ASN A N 1
ATOM 696 C CA . ASN A 1 89 ? 3.843 -2.609 -23.057 1.00 95.06 89 ASN A CA 1
ATOM 697 C C . ASN A 1 89 ? 4.583 -2.886 -21.748 1.00 95.06 89 ASN A C 1
ATOM 699 O O . ASN A 1 89 ? 5.744 -2.501 -21.646 1.00 95.06 89 ASN A O 1
ATOM 703 N N . VAL A 1 90 ? 3.968 -3.532 -20.755 1.00 96.62 90 VAL A N 1
ATOM 704 C CA . VAL A 1 90 ? 4.675 -3.927 -19.533 1.00 96.62 90 VAL A CA 1
ATOM 705 C C . VAL A 1 90 ? 5.675 -5.031 -19.868 1.00 96.62 90 VAL A C 1
ATOM 707 O O . VAL A 1 90 ? 5.297 -6.129 -20.263 1.00 96.62 90 VAL A O 1
ATOM 710 N N . VAL A 1 91 ? 6.964 -4.731 -19.709 1.00 97.38 91 VAL A N 1
ATOM 711 C CA . VAL A 1 91 ? 8.065 -5.679 -19.932 1.00 97.38 91 VAL A CA 1
ATOM 712 C C . VAL A 1 91 ? 8.391 -6.437 -18.649 1.00 97.38 91 VAL A C 1
ATOM 714 O O . VAL A 1 91 ? 8.553 -7.651 -18.680 1.00 97.38 91 VAL A O 1
ATOM 717 N N . ALA A 1 92 ? 8.510 -5.727 -17.523 1.00 96.81 92 ALA A N 1
ATOM 718 C CA . ALA A 1 92 ? 8.860 -6.309 -16.229 1.00 96.81 92 ALA A CA 1
ATOM 719 C C . ALA A 1 92 ? 8.507 -5.367 -15.065 1.00 96.81 92 ALA A C 1
ATOM 721 O O . ALA A 1 92 ? 8.262 -4.174 -15.253 1.00 96.81 92 ALA A O 1
ATOM 722 N N . GLY A 1 93 ? 8.555 -5.901 -13.845 1.00 96.44 93 GLY A N 1
ATOM 723 C CA . GLY A 1 93 ? 8.358 -5.158 -12.602 1.00 96.44 93 GLY A CA 1
ATOM 724 C C . GLY A 1 93 ? 6.982 -5.362 -11.960 1.00 96.44 93 GLY A C 1
ATOM 725 O O . GLY A 1 93 ? 6.172 -6.157 -12.439 1.00 96.44 93 GLY A O 1
ATOM 726 N N . PRO A 1 94 ? 6.714 -4.669 -10.844 1.00 96.81 94 PRO A N 1
ATOM 727 C CA . PRO A 1 94 ? 5.575 -4.921 -9.966 1.00 96.81 94 PRO A CA 1
ATOM 728 C C . PRO A 1 94 ? 4.290 -4.261 -10.493 1.00 96.81 94 PRO A C 1
ATOM 730 O O . PRO A 1 94 ? 3.766 -3.311 -9.910 1.00 96.81 94 PRO A O 1
ATOM 733 N N . TYR A 1 95 ? 3.787 -4.766 -11.619 1.00 97.06 95 TYR A N 1
ATOM 734 C CA . TYR A 1 95 ? 2.524 -4.342 -12.217 1.00 97.06 95 TYR A CA 1
ATOM 735 C C . TYR A 1 95 ? 1.376 -5.283 -11.843 1.00 97.06 95 TYR A C 1
ATOM 737 O O . TYR A 1 95 ? 1.487 -6.501 -11.977 1.00 97.06 95 TYR A O 1
ATOM 745 N N . HIS A 1 96 ? 0.249 -4.707 -11.426 1.00 96.00 96 HIS A N 1
ATOM 746 C CA . HIS A 1 96 ? -1.031 -5.399 -11.320 1.00 96.00 96 HIS A CA 1
ATOM 747 C C . HIS A 1 96 ? -2.168 -4.366 -11.356 1.00 96.00 96 HIS A C 1
ATOM 749 O O . HIS A 1 96 ? -2.067 -3.330 -10.699 1.00 96.00 96 HIS A O 1
ATOM 755 N N . ASP A 1 97 ? -3.275 -4.655 -12.050 1.00 94.88 97 ASP A N 1
ATOM 756 C CA . ASP A 1 97 ? -4.423 -3.732 -12.155 1.00 94.88 97 ASP A CA 1
ATOM 757 C C . ASP A 1 97 ? -4.969 -3.331 -10.766 1.00 94.88 97 ASP A C 1
ATOM 759 O O . ASP A 1 97 ? -5.245 -2.167 -10.493 1.00 94.88 97 ASP A O 1
ATOM 763 N N . SER A 1 98 ? -5.058 -4.303 -9.855 1.00 96.25 98 SER A N 1
ATOM 764 C CA . SER A 1 98 ? -5.473 -4.129 -8.450 1.00 96.25 98 SER A CA 1
ATOM 765 C C . SER A 1 98 ? -4.316 -3.873 -7.468 1.00 96.25 98 SER A C 1
ATOM 767 O O . SER A 1 98 ? -4.445 -4.197 -6.288 1.00 96.25 98 SER A O 1
ATOM 769 N N . PHE A 1 99 ? -3.167 -3.341 -7.912 1.00 98.19 99 PHE A N 1
ATOM 770 C CA . PHE A 1 99 ? -2.007 -3.115 -7.028 1.00 98.19 99 PHE A CA 1
ATOM 771 C C . PHE A 1 99 ? -2.381 -2.306 -5.773 1.00 98.19 99 PHE A C 1
ATOM 773 O O . PHE A 1 99 ? -1.982 -2.651 -4.663 1.00 98.19 99 PHE A O 1
ATOM 780 N N . GLY 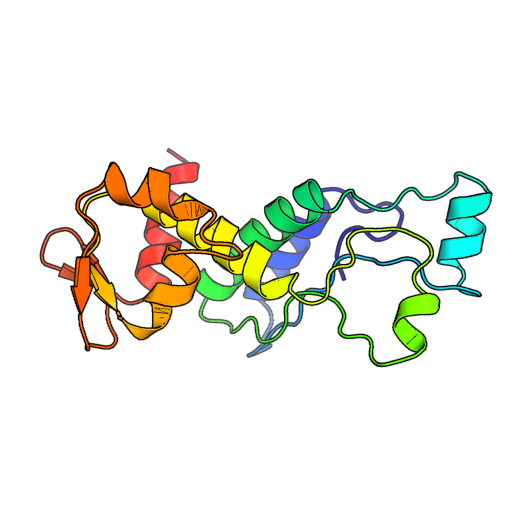A 1 100 ? -3.208 -1.266 -5.926 1.00 98.12 100 GLY A N 1
ATOM 781 C CA . GLY A 1 100 ? -3.692 -0.474 -4.795 1.00 98.12 100 GLY A CA 1
ATOM 782 C C . GLY A 1 100 ? -4.490 -1.284 -3.771 1.00 98.12 100 GLY A C 1
ATOM 783 O O . GLY A 1 100 ? -4.234 -1.159 -2.574 1.00 98.12 100 GLY A O 1
ATOM 784 N N . ASP A 1 101 ? -5.386 -2.167 -4.216 1.00 98.12 101 ASP A N 1
ATOM 785 C CA . ASP A 1 101 ? -6.146 -3.041 -3.315 1.00 98.12 101 ASP A CA 1
ATOM 786 C C . ASP A 1 101 ? -5.235 -4.025 -2.584 1.00 98.12 101 ASP A C 1
ATOM 788 O O . ASP A 1 101 ? -5.440 -4.295 -1.402 1.00 98.12 101 ASP A O 1
ATOM 792 N N . MET A 1 102 ? -4.196 -4.532 -3.253 1.00 98.62 102 MET A N 1
ATOM 793 C CA . MET A 1 102 ? -3.199 -5.409 -2.635 1.00 98.62 102 MET A CA 1
ATOM 794 C C . MET A 1 102 ? -2.402 -4.684 -1.544 1.00 98.62 102 MET A C 1
ATOM 796 O O . MET A 1 102 ? -2.207 -5.236 -0.461 1.00 98.62 102 MET A O 1
ATOM 800 N N . VAL A 1 103 ? -2.007 -3.430 -1.783 1.00 98.75 103 VAL A N 1
ATOM 801 C CA . VAL A 1 103 ? -1.363 -2.584 -0.767 1.00 98.75 103 VAL A CA 1
ATOM 802 C C . VAL A 1 103 ? -2.306 -2.328 0.409 1.00 98.75 103 VAL A C 1
ATOM 804 O O . VAL A 1 103 ? -1.923 -2.542 1.556 1.00 98.75 103 VAL A O 1
ATOM 807 N N . ARG A 1 104 ? -3.564 -1.943 0.157 1.00 98.62 104 ARG A N 1
ATOM 808 C CA . ARG A 1 104 ? -4.554 -1.729 1.229 1.00 98.62 104 ARG A CA 1
ATOM 809 C C . ARG A 1 104 ? -4.848 -3.009 2.015 1.00 98.62 104 ARG A C 1
ATOM 811 O O . ARG A 1 104 ? -5.023 -2.948 3.227 1.00 98.62 104 ARG A O 1
ATOM 818 N N . THR A 1 105 ? -4.840 -4.160 1.345 1.00 98.75 105 THR A N 1
ATOM 819 C CA . THR A 1 105 ? -4.959 -5.487 1.971 1.00 98.75 105 THR A CA 1
ATOM 820 C C . THR A 1 105 ? -3.789 -5.767 2.909 1.00 98.75 105 THR A C 1
ATOM 822 O O . THR A 1 105 ? -4.005 -6.271 4.010 1.00 98.75 105 THR A O 1
ATOM 825 N N . ARG A 1 106 ? -2.558 -5.428 2.493 1.00 98.69 106 ARG A N 1
ATOM 826 C CA . ARG A 1 106 ? -1.347 -5.574 3.315 1.00 98.69 106 ARG A CA 1
ATOM 827 C C . ARG A 1 106 ? -1.423 -4.703 4.571 1.00 98.69 106 ARG A C 1
ATOM 829 O O . ARG A 1 106 ? -1.231 -5.246 5.653 1.00 98.69 106 ARG A O 1
ATOM 836 N N . ILE A 1 107 ? -1.775 -3.421 4.423 1.00 98.75 107 ILE A N 1
ATOM 837 C CA . ILE A 1 107 ? -1.955 -2.476 5.543 1.00 98.75 107 ILE A CA 1
ATOM 838 C C . ILE A 1 107 ? -3.014 -3.001 6.517 1.00 98.75 107 ILE A C 1
ATOM 840 O O . ILE A 1 107 ? -2.773 -3.091 7.718 1.00 98.75 107 ILE A O 1
ATOM 844 N N . ALA A 1 108 ? -4.177 -3.419 6.008 1.00 98.69 108 ALA A N 1
ATOM 845 C CA . ALA A 1 108 ? -5.231 -3.968 6.852 1.00 98.69 108 ALA A CA 1
ATOM 846 C C . ALA A 1 108 ? -4.781 -5.243 7.581 1.00 98.69 108 ALA A C 1
ATOM 848 O O . ALA A 1 108 ? -5.082 -5.399 8.758 1.00 98.69 108 ALA A O 1
ATOM 849 N N . ALA A 1 109 ? -4.012 -6.124 6.931 1.00 98.50 109 ALA A N 1
ATOM 850 C CA . ALA A 1 109 ? -3.451 -7.306 7.585 1.00 98.50 109 ALA A CA 1
ATOM 851 C C . ALA A 1 109 ? -2.526 -6.935 8.754 1.00 98.50 109 ALA A C 1
ATOM 853 O O . ALA A 1 109 ? -2.573 -7.585 9.797 1.00 98.50 109 ALA A O 1
ATOM 854 N N . ASP A 1 110 ? -1.708 -5.891 8.604 1.00 98.00 110 ASP A N 1
ATOM 855 C CA . ASP A 1 110 ? -0.844 -5.418 9.687 1.00 98.00 110 ASP A CA 1
ATOM 856 C C . ASP A 1 110 ? -1.650 -4.784 10.831 1.00 98.00 110 ASP A C 1
ATOM 858 O O . ASP A 1 110 ? -1.365 -5.048 11.998 1.00 98.00 110 ASP A O 1
ATOM 862 N N . ILE A 1 111 ? -2.710 -4.029 10.519 1.00 98.31 111 ILE A N 1
ATOM 863 C CA . ILE A 1 111 ? -3.643 -3.493 11.523 1.00 98.31 111 ILE A CA 1
ATOM 864 C C . ILE A 1 111 ? -4.342 -4.628 12.284 1.00 98.31 111 ILE A C 1
ATOM 866 O O . ILE A 1 111 ? -4.398 -4.588 13.511 1.00 98.31 111 ILE A O 1
ATOM 870 N N . ILE A 1 112 ? -4.841 -5.654 11.585 1.00 98.19 112 ILE A N 1
ATOM 871 C CA . ILE A 1 112 ? -5.518 -6.799 12.212 1.00 98.19 112 ILE A CA 1
ATOM 872 C C . ILE A 1 112 ? -4.583 -7.498 13.209 1.00 98.19 112 ILE A C 1
ATOM 874 O O . ILE A 1 112 ? -4.992 -7.800 14.329 1.00 98.19 112 ILE A O 1
ATOM 878 N N . LYS A 1 113 ? -3.315 -7.710 12.829 1.00 97.00 113 LYS A N 1
ATOM 879 C CA . LYS A 1 113 ? -2.298 -8.312 13.708 1.00 97.00 113 LYS A CA 1
ATOM 880 C C . LYS A 1 113 ? -1.986 -7.436 14.923 1.00 97.00 113 LYS A C 1
ATOM 882 O O . LYS A 1 113 ? -1.845 -7.956 16.025 1.00 97.00 113 LYS A O 1
ATOM 887 N N . ALA A 1 114 ? -1.883 -6.121 14.736 1.00 96.81 114 ALA A N 1
ATOM 888 C CA . ALA A 1 114 ? -1.533 -5.186 15.805 1.00 96.81 114 ALA A CA 1
ATOM 889 C C . ALA A 1 114 ? -2.686 -4.914 16.791 1.00 96.81 114 ALA A C 1
ATOM 891 O O . ALA A 1 114 ? -2.433 -4.577 17.958 1.00 96.81 114 ALA A O 1
ATOM 892 N N . PHE A 1 115 ? -3.937 -5.046 16.330 1.00 97.50 115 PHE A N 1
ATOM 893 C CA . PHE A 1 115 ? -5.154 -4.698 17.068 1.00 97.50 115 PHE A CA 1
ATOM 894 C C . PHE A 1 115 ? -6.269 -5.743 16.861 1.00 97.50 115 PHE A C 1
ATOM 896 O O . PHE A 1 115 ? -7.300 -5.452 16.250 1.00 97.50 115 PHE A O 1
ATOM 903 N N . PRO A 1 116 ? -6.134 -6.958 17.423 1.00 97.06 116 PRO A N 1
ATOM 904 C CA . PRO A 1 116 ? -7.068 -8.064 17.185 1.00 97.06 116 PRO A CA 1
ATOM 905 C C . PRO A 1 116 ? -8.456 -7.883 17.831 1.00 97.06 116 PRO A C 1
ATOM 907 O O . PRO A 1 116 ? -9.262 -8.803 17.803 1.00 97.06 116 PRO A O 1
ATOM 910 N N . GLN A 1 117 ? -8.749 -6.740 18.455 1.00 97.38 117 GLN A N 1
ATOM 911 C CA . GLN A 1 117 ? -10.044 -6.424 19.085 1.00 97.38 117 GLN A CA 1
ATOM 912 C C . GLN A 1 117 ? -10.585 -5.060 18.615 1.00 97.38 117 GLN A C 1
ATOM 914 O O . GLN A 1 117 ? -11.361 -4.413 19.311 1.00 97.38 117 GLN A O 1
ATOM 919 N N . LEU A 1 118 ? -10.104 -4.578 17.466 1.00 98.50 118 LEU A N 1
ATOM 920 C CA . LEU A 1 118 ? -10.502 -3.302 16.879 1.00 98.50 118 LEU A CA 1
ATOM 921 C C . LEU A 1 118 ? -11.925 -3.385 16.310 1.00 98.50 118 LEU A C 1
ATOM 923 O O . LEU A 1 118 ? -12.223 -4.299 15.544 1.00 98.50 118 LEU A O 1
ATOM 927 N N . ILE A 1 119 ? -12.774 -2.399 16.603 1.00 98.56 119 ILE A N 1
ATOM 928 C CA . ILE A 1 119 ? -14.052 -2.226 15.897 1.00 98.56 119 ILE A CA 1
ATOM 929 C C . ILE A 1 119 ? -13.833 -1.225 14.758 1.00 98.56 119 ILE A C 1
ATOM 931 O O . ILE A 1 119 ? -13.287 -0.136 14.963 1.00 98.56 119 ILE A O 1
ATOM 935 N N . VAL A 1 120 ? -14.209 -1.623 13.547 1.00 98.62 120 VAL A N 1
ATOM 936 C CA . VAL A 1 120 ? -13.788 -1.002 12.289 1.00 98.62 120 VAL A CA 1
ATOM 937 C C . VAL A 1 120 ? -14.983 -0.364 11.569 1.00 98.62 120 VAL A C 1
ATOM 939 O O . VAL A 1 120 ? -16.013 -1.016 11.396 1.00 98.62 120 VAL A O 1
ATOM 942 N N . PRO A 1 121 ? -14.867 0.873 11.053 1.00 98.56 121 PRO A N 1
ATOM 943 C CA . PRO A 1 121 ? -15.876 1.442 10.167 1.00 98.56 121 PRO A CA 1
ATOM 944 C C . PRO A 1 121 ? -16.161 0.541 8.965 1.00 98.56 121 PRO A C 1
ATOM 946 O O . PRO A 1 121 ? -15.237 0.114 8.265 1.00 98.56 121 PRO A O 1
ATOM 949 N N . ILE A 1 122 ? -17.438 0.320 8.654 1.00 98.12 122 ILE A N 1
ATOM 950 C CA . ILE A 1 122 ? -17.881 -0.588 7.588 1.00 98.12 122 ILE A CA 1
ATOM 951 C C . ILE A 1 122 ? -17.283 -0.232 6.218 1.00 98.12 122 ILE A C 1
ATOM 953 O O . ILE A 1 122 ? -17.011 -1.119 5.410 1.00 98.12 122 ILE A O 1
ATOM 957 N N . LYS A 1 123 ? -16.972 1.051 5.980 1.00 97.38 123 LYS A N 1
ATOM 958 C CA . LYS A 1 123 ? -16.306 1.530 4.757 1.00 97.38 123 LYS A CA 1
ATOM 959 C C . LYS A 1 123 ? -14.932 0.890 4.508 1.00 97.38 123 LYS A C 1
ATOM 961 O O . LYS A 1 123 ? -14.524 0.785 3.357 1.00 97.38 123 LYS A O 1
ATOM 966 N N . TYR A 1 124 ? -14.242 0.418 5.551 1.00 98.06 124 TYR A N 1
ATOM 967 C CA . TYR A 1 124 ? -12.962 -0.295 5.434 1.00 98.06 124 TYR A CA 1
ATOM 968 C C . TYR A 1 124 ? -13.122 -1.817 5.343 1.00 98.06 124 TYR A C 1
ATOM 970 O O . TYR A 1 124 ? -12.130 -2.519 5.141 1.00 98.06 124 TYR A O 1
ATOM 978 N N . LYS A 1 125 ? -14.345 -2.360 5.449 1.00 98.00 125 LYS A N 1
ATOM 979 C CA . LYS A 1 125 ? -14.593 -3.812 5.453 1.00 98.00 125 LYS A CA 1
ATOM 980 C C . LYS A 1 125 ? -13.989 -4.516 4.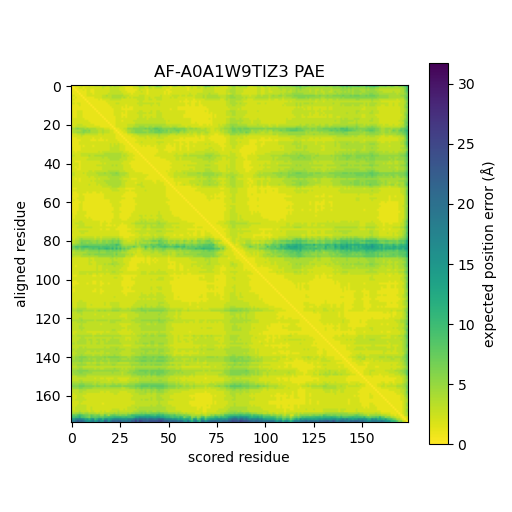243 1.00 98.00 125 LYS A C 1
ATOM 982 O O . LYS A 1 125 ? -13.383 -5.571 4.400 1.00 98.00 125 LYS A O 1
ATOM 987 N N . SER A 1 126 ? -14.088 -3.919 3.055 1.00 97.88 126 SER A N 1
ATOM 988 C CA . SER A 1 126 ? -13.473 -4.475 1.841 1.00 97.88 126 SER A CA 1
ATOM 989 C C . SER A 1 126 ? -11.948 -4.593 1.969 1.00 97.88 126 SER A C 1
ATOM 991 O O . SER A 1 126 ? -11.382 -5.641 1.663 1.00 97.88 126 SER A O 1
ATOM 993 N N . ASN A 1 127 ? -11.275 -3.568 2.513 1.00 97.75 127 ASN A N 1
ATOM 994 C CA . ASN A 1 127 ? -9.827 -3.607 2.740 1.00 97.75 127 ASN A CA 1
ATOM 995 C C . ASN A 1 127 ? -9.440 -4.650 3.799 1.00 97.75 127 ASN A C 1
ATOM 997 O O . ASN A 1 127 ? -8.439 -5.342 3.626 1.00 97.75 127 ASN A O 1
ATOM 1001 N N . PHE A 1 128 ? -10.244 -4.788 4.859 1.00 98.44 128 PHE A N 1
ATOM 1002 C CA . PHE A 1 128 ? -10.017 -5.763 5.930 1.00 98.44 128 PHE A CA 1
ATOM 1003 C C . PHE A 1 128 ? -10.242 -7.202 5.480 1.00 98.44 128 PHE A C 1
ATOM 1005 O O . PHE A 1 128 ? -9.437 -8.051 5.835 1.00 98.44 128 PHE A O 1
ATOM 1012 N N . ILE A 1 129 ? -11.267 -7.482 4.666 1.00 98.38 129 ILE A N 1
ATOM 1013 C CA . ILE A 1 129 ? -11.439 -8.789 4.005 1.00 98.38 129 ILE A CA 1
ATOM 1014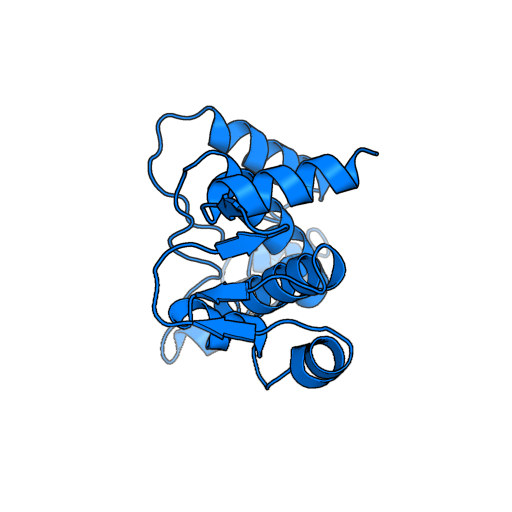 C C . ILE A 1 129 ? -10.269 -9.048 3.042 1.00 98.38 129 ILE A C 1
ATOM 1016 O O . ILE A 1 129 ? -9.736 -10.160 2.970 1.00 98.38 129 ILE A O 1
ATOM 1020 N N . GLY A 1 130 ? -9.847 -8.001 2.334 1.00 97.94 130 GLY A N 1
ATOM 1021 C CA . GLY A 1 130 ? -8.693 -8.005 1.454 1.00 97.94 130 GLY A CA 1
ATOM 1022 C C . GLY A 1 130 ? -8.988 -8.514 0.045 1.00 97.94 130 GLY A C 1
ATOM 1023 O O . GLY A 1 130 ? -9.942 -9.255 -0.210 1.00 97.94 130 GLY A O 1
ATOM 1024 N N . PHE A 1 131 ? -8.115 -8.141 -0.888 1.00 97.25 131 PHE A N 1
ATOM 1025 C CA . PHE A 1 131 ? -8.112 -8.615 -2.267 1.00 97.25 131 PHE A CA 1
ATOM 1026 C C . PHE A 1 131 ? -8.111 -10.147 -2.299 1.00 97.25 131 PHE A C 1
ATOM 1028 O O . PHE A 1 131 ? -7.321 -10.788 -1.604 1.00 97.25 131 PHE A O 1
ATOM 1035 N N . LYS A 1 132 ? -9.027 -10.740 -3.078 1.00 97.38 132 LYS A N 1
ATOM 1036 C CA . LYS A 1 132 ? -9.270 -12.196 -3.113 1.00 97.38 132 LYS A CA 1
ATOM 1037 C C . LYS A 1 132 ? -9.488 -12.823 -1.721 1.00 97.38 132 LYS A C 1
ATOM 1039 O O . LYS A 1 132 ? -9.152 -13.983 -1.512 1.00 97.38 132 LYS A O 1
ATOM 1044 N N . LYS A 1 133 ? -10.064 -12.068 -0.773 1.00 97.88 133 LYS A N 1
ATOM 1045 C CA . LYS A 1 133 ? -10.342 -12.495 0.612 1.00 97.88 133 LYS A CA 1
ATOM 1046 C C . LYS A 1 133 ? -9.090 -12.945 1.386 1.00 97.88 133 LYS A C 1
ATOM 1048 O O . LYS A 1 133 ? -9.189 -13.783 2.280 1.00 97.88 133 LYS A O 1
ATOM 1053 N N . LYS A 1 134 ? -7.913 -12.394 1.054 1.00 97.50 134 LYS A N 1
ATOM 1054 C CA . LYS A 1 134 ? -6.605 -12.813 1.599 1.00 97.50 134 LYS A CA 1
ATOM 1055 C C . LYS A 1 134 ? -6.518 -12.767 3.132 1.00 97.50 134 LYS A C 1
ATOM 1057 O O . LYS A 1 134 ? -5.759 -13.538 3.709 1.00 97.50 134 LYS A O 1
ATOM 1062 N N . ASN A 1 135 ? -7.296 -11.909 3.789 1.00 98.44 135 ASN A N 1
ATOM 1063 C CA . ASN A 1 135 ? -7.246 -11.724 5.241 1.00 98.44 135 ASN A CA 1
ATOM 1064 C C . ASN A 1 135 ? -8.358 -12.482 5.991 1.00 98.44 135 ASN A C 1
ATOM 1066 O O . ASN A 1 135 ? -8.481 -12.325 7.202 1.00 98.44 135 ASN A O 1
ATOM 1070 N N . LEU A 1 136 ? -9.173 -13.300 5.311 1.00 97.81 136 LEU A N 1
ATOM 1071 C CA . LEU A 1 136 ? -10.336 -13.947 5.930 1.00 97.81 136 LEU A CA 1
ATOM 1072 C C . LEU A 1 136 ? -9.956 -14.871 7.097 1.00 97.81 136 LEU A C 1
ATOM 1074 O O . LEU A 1 136 ? -10.582 -14.802 8.151 1.00 97.81 136 LEU A O 1
ATOM 1078 N N . GLU A 1 137 ? -8.923 -15.699 6.931 1.00 97.44 137 GLU A N 1
ATOM 1079 C CA . GLU A 1 137 ? -8.448 -16.587 8.003 1.00 97.44 137 GLU A CA 1
ATOM 1080 C C . GLU A 1 137 ? -7.865 -15.806 9.181 1.00 97.44 137 GLU A C 1
ATOM 1082 O O . GLU A 1 137 ? -8.112 -16.149 10.332 1.00 97.44 137 GLU A O 1
ATOM 1087 N N . LEU A 1 138 ? -7.165 -14.704 8.900 1.00 97.12 138 LEU A N 1
ATOM 1088 C CA . LEU A 1 138 ? -6.642 -13.821 9.936 1.00 97.12 138 LEU A CA 1
ATOM 1089 C C . LEU A 1 138 ? -7.785 -13.168 10.732 1.00 97.12 138 LEU A C 1
ATOM 1091 O O . LEU A 1 138 ? -7.728 -13.128 11.954 1.00 97.12 138 LEU A O 1
ATOM 1095 N N . LEU A 1 139 ? -8.851 -12.714 10.064 1.00 97.94 139 LEU A N 1
ATOM 1096 C CA . LEU A 1 139 ? -10.018 -12.125 10.728 1.00 97.94 139 LEU A CA 1
ATOM 1097 C C . LEU A 1 139 ? -10.724 -13.120 11.657 1.00 97.94 139 LEU A C 1
ATOM 1099 O O . LEU A 1 139 ? -11.061 -12.750 12.780 1.00 97.94 139 LEU A O 1
ATOM 1103 N N . LYS A 1 140 ? -10.892 -14.382 11.235 1.00 97.31 140 LYS A N 1
ATOM 1104 C CA . LYS A 1 140 ? -11.512 -15.443 12.057 1.00 97.31 140 LYS A CA 1
ATOM 1105 C C . LYS A 1 140 ? -10.789 -15.686 13.388 1.00 97.31 140 LYS A C 1
ATOM 1107 O O . LYS A 1 140 ? -11.398 -16.198 14.320 1.00 97.31 140 LYS A O 1
ATOM 1112 N N . GLN A 1 141 ? -9.507 -15.336 13.474 1.00 97.12 141 GLN A N 1
ATOM 1113 C CA . GLN A 1 141 ? -8.671 -15.502 14.668 1.00 97.12 141 GLN A CA 1
ATOM 1114 C C . GLN A 1 141 ? -8.695 -14.274 15.595 1.00 97.12 141 GLN A C 1
ATOM 1116 O O . GLN A 1 141 ? -7.972 -14.227 16.589 1.00 97.12 141 GLN A O 1
ATOM 1121 N N . THR A 1 142 ? -9.507 -13.265 15.278 1.00 97.31 142 THR A N 1
ATOM 1122 C CA . THR A 1 142 ? -9.591 -11.993 16.004 1.00 97.31 142 THR A CA 1
ATOM 1123 C C . THR A 1 142 ? -11.024 -11.700 16.445 1.00 97.31 142 THR A C 1
ATOM 1125 O O . THR A 1 142 ? -11.968 -12.363 16.027 1.00 97.31 142 THR A O 1
ATOM 1128 N N . LYS A 1 143 ? -11.200 -10.691 17.299 1.00 97.31 143 LYS A N 1
ATOM 1129 C CA . LYS A 1 143 ? -12.499 -10.148 17.725 1.00 97.31 143 LYS A CA 1
ATOM 1130 C C . LYS A 1 143 ? -12.824 -8.841 16.995 1.00 97.31 143 LYS A C 1
ATOM 1132 O O . LYS A 1 143 ? -13.396 -7.930 17.587 1.00 97.31 143 LYS A O 1
ATOM 1137 N N . ILE A 1 144 ? -12.380 -8.713 15.746 1.00 98.12 144 ILE A N 1
ATOM 1138 C CA . ILE A 1 144 ? -12.686 -7.538 14.933 1.00 98.12 144 ILE A CA 1
ATOM 1139 C C . ILE A 1 144 ? -14.155 -7.575 14.535 1.00 98.12 144 ILE A C 1
ATOM 1141 O O . ILE A 1 144 ? -14.643 -8.585 14.033 1.00 98.12 144 ILE A O 1
ATOM 1145 N N . ASP A 1 145 ? -14.822 -6.444 14.720 1.00 97.94 145 ASP A N 1
ATOM 1146 C CA . ASP A 1 145 ? -16.211 -6.241 14.322 1.00 97.94 145 ASP A CA 1
ATOM 1147 C C . ASP A 1 145 ? -16.345 -4.965 13.481 1.00 97.94 145 ASP A C 1
ATOM 1149 O O . ASP A 1 145 ? -15.421 -4.148 13.422 1.00 97.94 145 ASP A O 1
ATOM 1153 N N . PHE A 1 146 ? -17.477 -4.795 12.801 1.00 98.31 146 PHE A N 1
ATOM 1154 C CA . PHE A 1 146 ? -17.732 -3.673 11.904 1.00 98.31 146 PHE A CA 1
ATOM 1155 C C . PHE A 1 146 ? -18.962 -2.861 12.316 1.00 98.31 146 PHE A C 1
ATOM 1157 O O . PHE A 1 146 ? -19.960 -3.416 12.758 1.00 98.31 146 PHE A O 1
ATOM 1164 N N . HIS A 1 147 ? -18.924 -1.543 12.106 1.00 98.25 147 HIS A N 1
ATOM 1165 C CA . HIS A 1 147 ? -20.048 -0.646 12.412 1.00 98.25 147 HIS A CA 1
ATOM 1166 C C . HIS A 1 147 ? -20.169 0.522 11.419 1.00 98.25 147 HIS A C 1
ATOM 1168 O O . HIS A 1 147 ? -19.208 0.884 10.744 1.00 98.25 147 HIS A O 1
ATOM 1174 N N . ASP A 1 148 ? -21.331 1.176 11.366 1.00 97.94 148 ASP A N 1
ATOM 1175 C CA . ASP A 1 148 ? -21.661 2.191 10.345 1.00 97.94 148 ASP A CA 1
ATOM 1176 C C . ASP A 1 148 ? -21.190 3.625 10.663 1.00 97.94 148 ASP A C 1
ATOM 1178 O O . ASP A 1 148 ? -21.696 4.590 10.094 1.00 97.94 148 ASP A O 1
ATOM 1182 N N . LYS A 1 149 ? -20.262 3.817 11.609 1.00 97.81 149 LYS A N 1
ATOM 1183 C CA . LYS A 1 149 ? -19.739 5.161 11.946 1.00 97.81 149 LYS A CA 1
ATOM 1184 C C . LYS A 1 149 ? -18.363 5.377 11.321 1.00 97.81 149 LYS A C 1
ATOM 1186 O O . LYS A 1 149 ? -17.701 4.428 10.931 1.00 97.81 149 LYS A O 1
ATOM 1191 N N . ASP A 1 150 ? -17.907 6.627 11.277 1.00 97.06 150 ASP A N 1
ATOM 1192 C CA . ASP A 1 150 ? -16.678 7.027 10.574 1.00 97.06 150 ASP A CA 1
ATOM 1193 C C . ASP A 1 150 ? -15.378 6.986 11.398 1.00 97.06 150 ASP A C 1
ATOM 1195 O O . ASP A 1 150 ? -14.340 7.447 10.921 1.00 97.06 150 ASP A O 1
ATOM 1199 N N . TYR A 1 151 ? -15.411 6.427 12.607 1.00 98.19 151 TYR A N 1
ATOM 1200 C CA . TYR A 1 151 ? -14.270 6.322 13.524 1.00 98.19 151 TYR A CA 1
ATOM 1201 C C . TYR A 1 151 ? -14.036 4.871 13.932 1.00 98.19 151 TYR A C 1
ATOM 1203 O O . TYR A 1 151 ? -14.980 4.101 14.002 1.00 98.19 151 TYR A O 1
ATOM 1211 N N . PHE A 1 152 ? -12.803 4.507 14.254 1.00 98.62 152 PHE A N 1
ATOM 1212 C CA . PHE A 1 152 ? -12.489 3.204 14.833 1.00 98.62 152 PHE A CA 1
ATOM 1213 C C . PHE A 1 152 ? -12.742 3.219 16.342 1.00 98.62 152 PHE A C 1
ATOM 1215 O O . PHE A 1 152 ? -12.709 4.280 16.971 1.00 98.62 152 PHE A O 1
ATOM 1222 N N . ILE A 1 153 ? -12.962 2.045 16.936 1.00 98.62 153 ILE A N 1
ATOM 1223 C CA . ILE A 1 153 ? -13.036 1.887 18.392 1.00 98.62 153 ILE A CA 1
ATOM 1224 C C . ILE A 1 153 ? -11.947 0.918 18.838 1.00 98.62 153 ILE A C 1
ATOM 1226 O O . ILE A 1 153 ? -11.931 -0.244 18.434 1.00 98.62 153 ILE A O 1
ATOM 1230 N N . TYR A 1 154 ? -11.053 1.397 19.698 1.00 97.62 154 TYR A N 1
ATOM 1231 C CA . TYR A 1 154 ? -9.984 0.608 20.303 1.00 97.62 154 TYR A CA 1
ATOM 1232 C C . TYR A 1 154 ? -9.928 0.911 21.800 1.00 97.62 154 TYR A C 1
ATOM 1234 O O . TYR A 1 154 ? -9.913 2.076 22.194 1.00 97.62 154 TYR A O 1
ATOM 1242 N N . ASN A 1 155 ? -9.938 -0.123 22.648 1.00 95.38 155 ASN A N 1
ATOM 1243 C CA . ASN A 1 155 ? -9.963 0.012 24.113 1.00 95.38 155 ASN A CA 1
ATOM 1244 C C . ASN A 1 155 ? -11.053 0.982 24.617 1.00 95.38 155 ASN A C 1
ATOM 1246 O O . ASN A 1 155 ? -10.788 1.860 25.438 1.00 95.38 155 ASN A O 1
ATOM 1250 N N . ASN A 1 156 ? -12.273 0.849 24.085 1.00 95.12 156 ASN A N 1
ATOM 1251 C CA . ASN A 1 156 ? -13.435 1.701 24.385 1.00 95.12 156 ASN A CA 1
ATOM 1252 C C . ASN A 1 156 ? -13.254 3.200 24.065 1.00 95.12 156 ASN A C 1
ATOM 1254 O O . ASN A 1 156 ? -14.076 4.020 24.471 1.00 95.12 156 ASN A O 1
ATOM 1258 N N . LYS A 1 157 ? -12.212 3.575 23.312 1.00 97.62 157 LYS A N 1
ATOM 1259 C CA . LYS A 1 157 ? -11.977 4.942 22.836 1.00 97.62 157 LYS A CA 1
ATOM 1260 C C . LYS A 1 157 ? -12.232 5.036 21.340 1.00 97.62 157 LYS A C 1
ATOM 1262 O O . LYS A 1 157 ? -11.871 4.137 20.582 1.00 97.62 157 LYS A O 1
ATOM 1267 N N . LYS A 1 158 ? -12.839 6.147 20.922 1.00 98.44 158 LYS A N 1
ATOM 1268 C CA . LYS A 1 158 ? -12.983 6.499 19.507 1.00 98.44 158 LYS A CA 1
ATOM 1269 C C . LYS A 1 158 ? -11.653 7.051 19.016 1.00 98.44 158 LYS A C 1
ATOM 1271 O O . LYS A 1 158 ? -11.128 7.964 19.646 1.00 98.44 158 LYS A O 1
ATOM 1276 N N . ILE A 1 159 ? -11.145 6.516 17.914 1.00 98.38 159 ILE A N 1
ATOM 1277 C CA . ILE A 1 159 ? -9.912 6.983 17.277 1.00 98.38 159 ILE A CA 1
ATOM 1278 C C . ILE A 1 159 ? -10.128 7.137 15.770 1.00 98.38 159 ILE A C 1
ATOM 1280 O O . ILE A 1 159 ? -10.880 6.395 15.133 1.00 98.38 159 ILE A O 1
ATOM 1284 N N . SER A 1 160 ? -9.475 8.127 15.184 1.00 98.31 160 SER A N 1
ATOM 1285 C CA . SER A 1 160 ? -9.382 8.320 13.743 1.00 98.31 160 SER A CA 1
ATOM 1286 C C . SER A 1 160 ? -8.456 7.280 13.103 1.00 98.31 160 SER A C 1
ATOM 1288 O O . SER A 1 160 ? -7.670 6.605 13.768 1.00 98.31 160 SER A O 1
ATOM 1290 N N . TYR A 1 161 ? -8.514 7.170 11.774 1.00 98.00 161 TYR A N 1
ATOM 1291 C CA . TYR A 1 161 ? -7.569 6.337 11.024 1.00 98.00 161 TYR A CA 1
ATOM 1292 C C . TYR A 1 161 ? -6.114 6.804 11.206 1.00 98.00 161 TYR A C 1
ATOM 1294 O O . TYR A 1 161 ? -5.208 5.982 11.288 1.00 98.00 161 TYR A O 1
ATOM 1302 N N . ILE A 1 162 ? -5.900 8.119 11.321 1.00 98.12 162 ILE A N 1
ATOM 1303 C CA . ILE A 1 162 ? -4.579 8.717 11.551 1.00 98.12 162 ILE A CA 1
ATOM 1304 C C . ILE A 1 162 ? -4.033 8.288 12.917 1.00 98.12 162 ILE A C 1
ATOM 1306 O O . ILE A 1 162 ? -2.897 7.833 13.008 1.00 98.12 162 ILE A O 1
ATOM 1310 N N . GLU A 1 163 ? -4.839 8.391 13.974 1.00 98.19 163 GLU A N 1
ATOM 1311 C CA . GLU A 1 163 ? -4.449 7.941 15.318 1.00 98.19 163 GLU A CA 1
ATOM 1312 C C . GLU A 1 163 ? -4.161 6.435 15.344 1.00 98.19 163 GLU A C 1
ATOM 1314 O O . GLU A 1 163 ? -3.162 6.016 15.920 1.00 98.19 163 GLU A O 1
ATOM 1319 N N . LEU A 1 164 ? -4.975 5.620 14.661 1.00 98.25 164 LEU A N 1
ATOM 1320 C CA . LEU A 1 164 ? -4.740 4.179 14.534 1.00 98.25 164 LEU A CA 1
ATOM 1321 C C . LEU A 1 164 ? -3.394 3.862 13.862 1.00 98.25 164 LEU A C 1
ATOM 1323 O O . LEU A 1 164 ? -2.661 2.995 14.341 1.00 98.25 164 LEU A O 1
ATOM 1327 N N . LEU A 1 165 ? -3.062 4.549 12.764 1.00 98.00 165 LEU A N 1
ATOM 1328 C CA . LEU A 1 165 ? -1.782 4.362 12.079 1.00 98.00 165 LEU A CA 1
ATOM 1329 C C . LEU A 1 165 ? -0.598 4.820 12.939 1.00 98.00 165 LEU A C 1
ATOM 1331 O O . LEU A 1 165 ? 0.409 4.119 12.976 1.00 98.00 165 LEU A O 1
ATOM 1335 N N . ASN A 1 166 ? -0.713 5.939 13.661 1.00 97.69 166 ASN A N 1
ATOM 1336 C CA . ASN A 1 166 ? 0.340 6.387 14.579 1.00 97.69 166 ASN A CA 1
ATOM 1337 C C . ASN A 1 166 ? 0.578 5.365 15.703 1.00 97.69 166 ASN A C 1
ATOM 1339 O O . ASN A 1 166 ? 1.711 4.929 15.885 1.00 97.69 166 ASN A O 1
ATOM 1343 N N . LEU A 1 167 ? -0.488 4.868 16.348 1.00 97.12 167 LEU A N 1
ATOM 1344 C CA . LEU A 1 167 ? -0.391 3.798 17.352 1.00 97.12 167 LEU A CA 1
ATOM 1345 C C . LEU A 1 167 ? 0.279 2.533 16.798 1.00 97.12 167 LEU A C 1
ATOM 1347 O O . LEU A 1 167 ? 1.015 1.851 17.508 1.00 97.12 167 LEU A O 1
ATOM 1351 N N . LYS A 1 168 ? 0.004 2.182 15.535 1.00 96.19 168 LYS A N 1
ATOM 1352 C CA . LYS A 1 168 ? 0.645 1.040 14.872 1.00 96.19 168 LYS A CA 1
ATOM 1353 C C . LYS A 1 168 ? 2.139 1.281 14.686 1.00 96.19 168 LYS A C 1
ATOM 1355 O O . LYS A 1 168 ? 2.931 0.403 15.002 1.00 96.19 168 LYS A O 1
ATOM 1360 N N . LEU A 1 169 ? 2.507 2.442 14.145 1.00 94.62 169 LEU A N 1
ATOM 1361 C CA . LEU A 1 169 ? 3.896 2.784 13.856 1.00 94.62 169 LEU A CA 1
ATOM 1362 C C . LEU A 1 169 ? 4.729 2.841 15.138 1.00 94.62 169 LEU A C 1
ATOM 1364 O O . LEU A 1 169 ? 5.827 2.304 15.143 1.00 94.62 169 LEU A O 1
ATOM 1368 N N . GLU A 1 170 ? 4.197 3.400 16.226 1.00 92.88 170 GLU A N 1
ATOM 1369 C CA . GLU A 1 170 ? 4.853 3.420 17.541 1.00 92.88 170 GLU A CA 1
ATOM 1370 C C . GLU A 1 170 ? 5.172 2.010 18.059 1.00 92.88 170 GLU A C 1
ATOM 1372 O O . GLU A 1 170 ? 6.272 1.774 18.552 1.00 92.88 170 GLU A O 1
ATOM 1377 N N . LYS A 1 171 ? 4.257 1.046 17.878 1.00 87.38 171 LYS A N 1
ATOM 1378 C CA . LYS A 1 171 ? 4.470 -0.362 18.261 1.00 87.38 171 LYS A CA 1
ATOM 1379 C C . LYS A 1 171 ? 5.577 -1.072 17.479 1.00 87.38 171 LYS A C 1
ATOM 1381 O O . LYS A 1 171 ? 6.007 -2.131 17.908 1.00 87.38 171 LYS A O 1
ATOM 1386 N N . GLU A 1 172 ? 5.996 -0.556 16.326 1.00 80.94 172 GLU A N 1
ATOM 1387 C CA . GLU A 1 172 ? 7.090 -1.152 15.544 1.00 80.94 172 GLU A CA 1
ATOM 1388 C C . GLU A 1 172 ? 8.479 -0.688 16.017 1.00 80.94 172 GLU A C 1
ATOM 1390 O O . GLU A 1 172 ? 9.484 -1.251 15.587 1.00 80.94 172 GLU A O 1
ATOM 1395 N N . PHE A 1 173 ? 8.540 0.328 16.886 1.00 59.25 173 PHE A N 1
ATOM 1396 C CA . PHE A 1 173 ? 9.778 0.867 17.462 1.00 59.25 173 PHE A CA 1
ATOM 1397 C C . PHE A 1 173 ? 9.994 0.475 18.936 1.00 59.25 173 PHE A C 1
ATOM 1399 O O . PHE A 1 173 ? 10.968 0.929 19.537 1.00 59.25 173 PHE A O 1
ATOM 1406 N N . ILE A 1 174 ? 9.106 -0.348 19.508 1.00 44.72 174 ILE A N 1
ATOM 1407 C CA . ILE A 1 174 ? 9.172 -0.899 20.874 1.00 44.72 174 ILE A CA 1
ATOM 1408 C C . ILE A 1 174 ? 9.376 -2.409 20.774 1.00 44.72 174 ILE A C 1
ATOM 1410 O O . ILE A 1 174 ? 10.254 -2.927 21.496 1.00 44.72 174 ILE A O 1
#